Protein AF-A0A317XEY7-F1 (afdb_monomer_lite)

Sequence (120 aa):
YQVKVYPRIVHQIKAQAGNHMLNKPKSVFICRKRRATLLGHLEHMNKLRSSQLGGVRVEATVTSPTLSLAVANVSATPVLNLDQYFHPTEEAMIPYKLRQTMVGKPQYLKNVRDLLAKAE

Organism: NCBI:txid1882483

Structure (mmCIF, N/CA/C/O backbone):
data_AF-A0A317XEY7-F1
#
_entry.id   AF-A0A317XEY7-F1
#
loop_
_atom_site.group_PDB
_atom_site.id
_atom_site.type_symbol
_atom_site.label_atom_id
_atom_site.label_alt_id
_atom_site.label_comp_id
_atom_site.label_asym_id
_atom_site.label_entity_id
_atom_site.label_seq_id
_atom_site.pdbx_PDB_ins_code
_atom_site.Cartn_x
_atom_site.Cartn_y
_atom_site.Cartn_z
_atom_site.occupancy
_atom_site.B_iso_or_equiv
_atom_site.auth_seq_id
_atom_site.auth_comp_id
_atom_site.auth_asym_id
_atom_site.auth_atom_id
_atom_site.pdbx_PDB_model_num
ATOM 1 N N . TYR A 1 1 ? -3.961 8.942 17.567 1.00 83.94 1 TYR A N 1
ATOM 2 C CA . TYR A 1 1 ? -3.004 8.116 16.788 1.00 83.94 1 TYR A CA 1
ATOM 3 C C . TYR A 1 1 ? -2.893 8.703 15.391 1.00 83.94 1 TYR A C 1
ATOM 5 O O . TYR A 1 1 ? -3.849 9.324 14.941 1.00 83.94 1 TYR A O 1
ATOM 13 N N . GLN A 1 2 ? -1.763 8.524 14.710 1.00 92.81 2 GLN A N 1
ATOM 14 C CA . GLN A 1 2 ? -1.643 8.835 13.284 1.00 92.81 2 G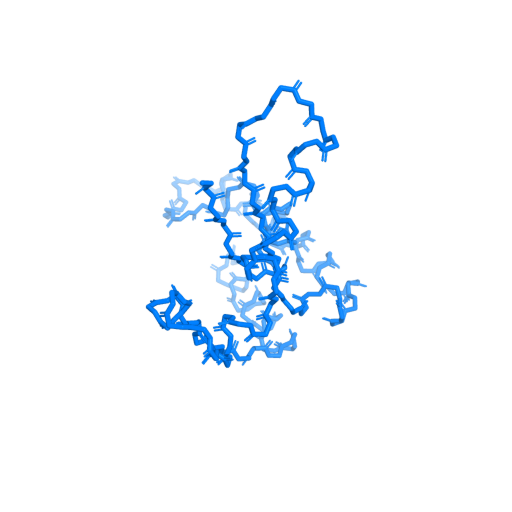LN A CA 1
ATOM 15 C C . GLN A 1 2 ? -1.748 7.535 12.492 1.00 92.81 2 GLN A C 1
ATOM 17 O O . GLN A 1 2 ? -0.985 6.611 12.752 1.00 92.81 2 GLN A O 1
ATOM 22 N N . VAL A 1 3 ? -2.664 7.463 11.527 1.00 93.19 3 VAL A N 1
ATOM 23 C CA . VAL A 1 3 ? -2.859 6.262 10.707 1.00 93.19 3 VAL A CA 1
ATOM 24 C C . VAL A 1 3 ? -2.442 6.529 9.265 1.00 93.19 3 VAL A C 1
ATOM 26 O O . VAL A 1 3 ? -2.748 7.580 8.702 1.00 93.19 3 VAL A O 1
ATOM 29 N N . LYS A 1 4 ? -1.730 5.577 8.661 1.00 93.25 4 LYS A N 1
ATOM 30 C CA . LYS A 1 4 ? -1.368 5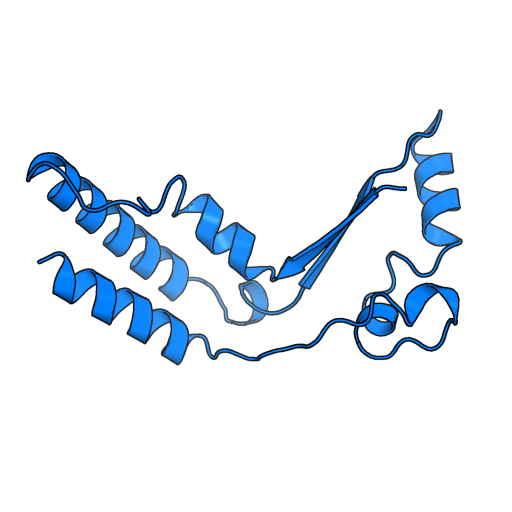.569 7.242 1.00 93.25 4 LYS A CA 1
ATOM 31 C C . LYS A 1 4 ? -1.892 4.291 6.609 1.00 93.25 4 LYS A C 1
ATOM 33 O O . LYS A 1 4 ? -1.593 3.198 7.082 1.00 93.25 4 LYS A O 1
ATOM 38 N N . VAL A 1 5 ? -2.626 4.433 5.510 1.00 91.94 5 VAL A N 1
ATOM 39 C CA . VAL A 1 5 ? -3.152 3.301 4.745 1.00 91.94 5 VAL A CA 1
ATOM 40 C C . VAL A 1 5 ? -2.701 3.423 3.301 1.00 91.94 5 VAL A C 1
ATOM 42 O O . VAL A 1 5 ? -2.869 4.473 2.683 1.00 91.94 5 VAL A O 1
ATOM 45 N N . TYR A 1 6 ? -2.086 2.375 2.758 1.00 90.06 6 TYR A N 1
ATOM 46 C CA . TYR A 1 6 ? -1.590 2.397 1.383 1.00 90.06 6 TYR A CA 1
ATOM 47 C C . TYR A 1 6 ? -1.476 0.989 0.771 1.00 90.06 6 TYR A C 1
ATOM 49 O O . TYR A 1 6 ? -1.317 -0.001 1.491 1.00 90.06 6 TYR A O 1
ATOM 57 N N . PRO A 1 7 ? -1.525 0.863 -0.568 1.00 88.88 7 PRO A N 1
ATOM 58 C CA . PRO A 1 7 ? -1.384 -0.425 -1.246 1.00 88.88 7 PRO A CA 1
ATOM 59 C C . PRO A 1 7 ? -0.014 -1.074 -1.007 1.00 88.88 7 PRO A C 1
ATOM 61 O O . PRO A 1 7 ? 1.017 -0.398 -1.050 1.00 88.88 7 PRO A O 1
ATOM 64 N N . ARG A 1 8 ? 0.037 -2.402 -0.844 1.00 87.00 8 ARG A N 1
ATOM 65 C CA . ARG A 1 8 ? 1.302 -3.134 -0.611 1.00 87.00 8 ARG A CA 1
ATOM 66 C C . ARG A 1 8 ? 2.291 -3.007 -1.770 1.00 87.00 8 ARG A C 1
ATOM 68 O O . ARG A 1 8 ? 3.499 -2.958 -1.536 1.00 87.00 8 ARG A O 1
ATOM 75 N N . ILE A 1 9 ? 1.790 -2.867 -2.999 1.00 85.69 9 ILE A N 1
ATOM 76 C CA . ILE A 1 9 ? 2.618 -2.627 -4.187 1.00 85.69 9 ILE A CA 1
ATOM 77 C C . ILE A 1 9 ? 3.478 -1.360 -4.069 1.00 85.69 9 ILE A C 1
ATOM 79 O O . ILE A 1 9 ? 4.565 -1.324 -4.634 1.00 85.69 9 ILE A O 1
ATOM 83 N N . VAL A 1 10 ? 3.064 -0.349 -3.291 1.00 83.31 10 VAL A N 1
ATOM 84 C CA . VAL A 1 10 ? 3.839 0.891 -3.111 1.00 83.31 10 VAL A CA 1
ATOM 85 C C . VAL A 1 10 ? 5.216 0.607 -2.520 1.00 83.31 10 VAL A C 1
ATOM 87 O O . VAL A 1 10 ? 6.181 1.244 -2.928 1.00 83.31 10 VAL A O 1
ATOM 90 N N . HIS A 1 11 ? 5.343 -0.365 -1.614 1.00 79.50 11 HIS A N 1
ATOM 91 C CA . HIS A 1 11 ? 6.647 -0.754 -1.065 1.00 79.50 11 HIS A CA 1
ATOM 92 C C . HIS A 1 11 ? 7.520 -1.473 -2.084 1.00 79.50 11 HIS A C 1
ATOM 94 O O . HIS A 1 11 ? 8.717 -1.217 -2.141 1.00 79.50 11 HIS A O 1
ATOM 100 N N . GLN A 1 12 ? 6.921 -2.325 -2.918 1.00 82.31 12 GLN A N 1
ATOM 101 C CA . GLN A 1 12 ? 7.647 -3.017 -3.986 1.00 82.31 12 GLN A CA 1
ATOM 102 C C . GLN A 1 12 ? 8.153 -2.033 -5.036 1.00 82.31 12 GLN A C 1
ATOM 104 O O . GLN A 1 12 ? 9.285 -2.145 -5.492 1.00 82.31 12 GLN A O 1
ATOM 109 N N . ILE A 1 13 ? 7.331 -1.029 -5.353 1.00 79.88 13 ILE A N 1
ATOM 110 C CA . ILE A 1 13 ? 7.727 0.089 -6.199 1.00 79.88 13 ILE A CA 1
ATOM 111 C C . ILE A 1 13 ? 8.843 0.854 -5.505 1.00 79.88 13 ILE A C 1
ATOM 113 O O . ILE A 1 13 ? 9.942 0.853 -6.023 1.00 79.88 13 ILE A O 1
ATOM 117 N N . LYS A 1 14 ? 8.625 1.437 -4.321 1.00 75.38 14 LYS A N 1
ATOM 118 C CA . LYS A 1 14 ? 9.617 2.278 -3.626 1.00 75.38 14 LYS A CA 1
ATOM 119 C C . LYS A 1 14 ? 10.978 1.605 -3.431 1.00 75.38 14 LYS A C 1
ATOM 121 O O . LYS A 1 14 ? 11.987 2.280 -3.596 1.00 75.38 14 LYS A O 1
ATOM 126 N N . ALA A 1 15 ? 11.007 0.308 -3.120 1.00 72.00 15 ALA A N 1
ATOM 127 C CA . ALA A 1 15 ? 12.249 -0.446 -2.944 1.00 72.00 15 ALA A CA 1
ATOM 128 C C . ALA A 1 15 ? 13.133 -0.447 -4.205 1.00 72.00 15 ALA A C 1
ATOM 130 O O . ALA A 1 15 ? 14.352 -0.396 -4.095 1.00 72.00 15 ALA A O 1
ATOM 131 N N . GLN A 1 16 ? 12.522 -0.469 -5.391 1.00 71.44 16 GLN A N 1
ATOM 132 C CA . GLN A 1 16 ? 13.225 -0.468 -6.682 1.00 71.44 16 GLN A CA 1
ATOM 133 C C . GLN A 1 16 ? 13.275 0.928 -7.321 1.00 71.44 16 GLN A C 1
ATOM 135 O O . GLN A 1 16 ? 14.187 1.277 -8.067 1.00 71.44 16 GLN A O 1
ATOM 140 N N . ALA A 1 17 ? 12.289 1.753 -6.991 1.00 63.22 17 ALA A N 1
ATOM 141 C CA . ALA A 1 17 ? 11.974 3.033 -7.592 1.00 63.22 17 ALA A CA 1
ATOM 142 C C . ALA A 1 17 ? 12.485 4.207 -6.758 1.00 63.22 17 ALA A C 1
ATOM 144 O O . ALA A 1 17 ? 11.844 5.259 -6.762 1.00 63.22 17 ALA A O 1
ATOM 145 N N . GLY A 1 18 ? 13.603 4.027 -6.041 1.00 54.97 18 GLY A N 1
ATOM 146 C CA . GLY A 1 18 ? 14.101 4.926 -4.990 1.00 54.97 18 GLY A CA 1
ATOM 147 C C . GLY A 1 18 ? 14.107 6.418 -5.339 1.00 54.97 18 GLY A C 1
ATOM 148 O O . GLY A 1 18 ? 14.048 7.234 -4.434 1.00 54.97 18 GLY A O 1
ATOM 149 N N . ASN A 1 19 ? 14.097 6.769 -6.627 1.00 54.94 19 ASN A N 1
ATOM 150 C CA . ASN A 1 19 ? 13.475 7.980 -7.161 1.00 54.94 19 ASN A CA 1
ATOM 151 C C . ASN A 1 19 ? 13.155 7.744 -8.646 1.00 54.94 19 ASN A C 1
ATOM 153 O O . ASN A 1 19 ? 13.979 8.076 -9.503 1.00 54.94 19 ASN A O 1
ATOM 157 N N . HIS A 1 20 ? 11.999 7.162 -8.996 1.00 59.31 20 HIS A N 1
ATOM 158 C CA . HIS A 1 20 ? 11.518 7.290 -10.379 1.00 59.31 20 HIS A CA 1
ATOM 159 C C . HIS A 1 20 ? 11.483 8.783 -10.688 1.00 59.31 20 HIS A C 1
ATOM 161 O O . HIS A 1 20 ? 10.747 9.543 -10.064 1.00 59.31 20 HIS A O 1
ATOM 167 N N . MET A 1 21 ? 12.382 9.217 -11.568 1.00 60.56 21 MET A N 1
ATOM 168 C CA . MET A 1 21 ? 12.613 10.631 -11.792 1.00 60.56 21 MET A CA 1
ATOM 169 C C . MET A 1 21 ? 11.369 11.215 -12.458 1.00 60.56 21 MET A C 1
ATOM 171 O O . MET A 1 21 ? 11.180 11.047 -13.661 1.00 60.56 21 MET A O 1
ATOM 175 N N . LEU A 1 22 ? 10.543 11.900 -11.663 1.00 64.38 22 LEU A N 1
ATOM 176 C CA . LEU A 1 22 ? 9.312 12.578 -12.092 1.00 64.38 22 LEU A CA 1
ATOM 177 C C . LEU A 1 22 ? 9.573 13.606 -13.205 1.00 64.38 22 LEU A C 1
ATOM 179 O O . LEU A 1 22 ? 8.687 13.940 -13.982 1.00 64.38 22 LEU A O 1
ATOM 183 N N . ASN A 1 23 ? 10.815 14.080 -13.298 1.00 71.00 23 ASN A N 1
ATOM 184 C CA . ASN A 1 23 ? 11.248 15.101 -14.240 1.00 71.00 23 ASN A CA 1
ATOM 185 C C . ASN A 1 23 ? 11.806 14.487 -15.528 1.00 71.00 23 ASN A C 1
ATOM 187 O O . ASN A 1 23 ? 12.305 13.362 -15.527 1.00 71.00 23 ASN A O 1
ATOM 191 N N . LYS A 1 24 ? 11.813 15.240 -16.631 1.00 74.31 24 LYS A N 1
ATOM 192 C CA . LYS A 1 24 ? 12.502 14.860 -17.879 1.00 74.31 24 LYS A CA 1
ATOM 193 C C . LYS A 1 24 ? 14.014 14.666 -17.628 1.00 74.31 24 LYS A C 1
ATOM 195 O O . LYS A 1 24 ? 14.593 15.434 -16.853 1.00 74.31 24 LYS A O 1
ATOM 200 N N . PRO A 1 25 ? 14.680 13.657 -18.226 1.00 78.25 25 PRO A N 1
ATOM 201 C CA . PRO A 1 25 ? 16.127 13.525 -18.091 1.00 78.25 25 PRO A CA 1
ATOM 202 C C . PRO A 1 25 ? 16.814 14.692 -18.806 1.00 78.25 25 PRO A C 1
ATOM 204 O O . PRO A 1 25 ? 16.407 15.082 -19.897 1.00 78.25 25 PRO A O 1
ATOM 207 N N . LYS A 1 26 ? 17.852 15.257 -18.183 1.00 84.62 26 LYS A N 1
ATOM 208 C CA . LYS A 1 26 ? 18.620 16.384 -18.744 1.00 84.62 26 LYS A CA 1
ATOM 209 C C . LYS A 1 26 ? 19.906 15.948 -19.457 1.00 84.62 26 LYS A C 1
ATOM 211 O O . LYS A 1 26 ? 20.606 16.787 -20.004 1.00 84.62 26 LYS A O 1
ATOM 216 N N . SER A 1 27 ? 20.239 14.656 -19.430 1.00 85.31 27 SER A N 1
ATOM 217 C CA . SER A 1 27 ? 21.446 14.117 -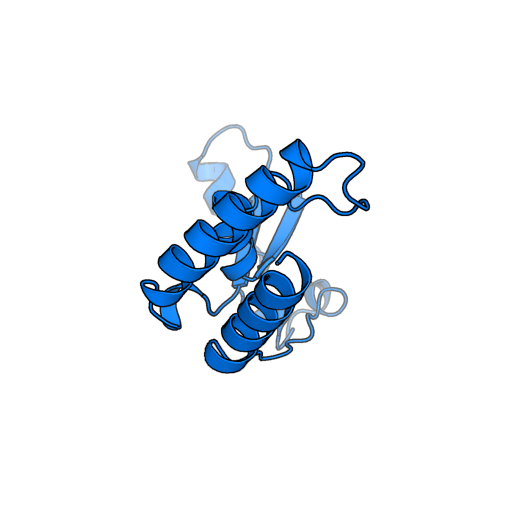20.061 1.00 85.31 27 SER A CA 1
ATOM 218 C C . SER A 1 27 ? 21.288 12.644 -20.437 1.00 85.31 27 SER A C 1
ATOM 220 O O . SER A 1 27 ? 20.499 11.913 -19.832 1.00 85.31 27 SER A O 1
ATOM 222 N N . VAL A 1 28 ? 22.101 12.191 -21.396 1.00 84.75 28 VAL A N 1
ATOM 223 C CA . VAL A 1 28 ? 22.171 10.785 -21.836 1.00 84.75 28 VAL A CA 1
ATOM 224 C C . VAL A 1 28 ? 22.559 9.852 -20.686 1.00 84.75 28 VAL A C 1
ATOM 226 O O . VAL A 1 28 ? 22.017 8.755 -20.561 1.00 84.75 28 VAL A O 1
ATOM 229 N N . PHE A 1 29 ? 23.450 10.299 -19.796 1.00 85.25 29 PHE A N 1
ATOM 230 C CA . PHE A 1 29 ? 23.814 9.557 -18.588 1.00 85.25 29 PHE A CA 1
ATOM 231 C C . PHE A 1 29 ? 22.586 9.252 -17.715 1.00 85.25 29 PHE A C 1
ATOM 233 O O . PHE A 1 29 ? 22.392 8.117 -17.276 1.00 85.25 29 PHE A O 1
ATOM 240 N N . ILE A 1 30 ? 21.708 10.243 -17.520 1.00 82.19 30 ILE A N 1
ATOM 241 C CA . ILE A 1 30 ? 20.466 10.060 -16.764 1.00 82.19 30 ILE A CA 1
ATOM 242 C C . ILE A 1 30 ? 19.520 9.094 -17.495 1.00 82.19 30 ILE A C 1
ATOM 244 O O . ILE A 1 30 ? 18.889 8.267 -16.835 1.00 82.19 30 ILE A O 1
ATOM 248 N N . CYS A 1 31 ? 19.436 9.143 -18.828 1.00 82.19 31 CYS A N 1
ATOM 249 C CA . CYS A 1 31 ? 18.643 8.180 -19.604 1.00 82.19 31 CYS A CA 1
ATOM 250 C C . CYS A 1 31 ? 19.126 6.737 -19.389 1.00 82.19 31 CYS A C 1
ATOM 252 O O . CYS A 1 31 ? 18.325 5.867 -19.049 1.00 82.19 31 CYS A O 1
ATOM 254 N N . ARG A 1 32 ? 20.440 6.487 -19.475 1.00 84.12 32 ARG A N 1
ATOM 255 C CA . ARG A 1 32 ? 21.025 5.154 -19.228 1.00 84.12 32 ARG A CA 1
ATOM 256 C C . ARG A 1 32 ? 20.730 4.649 -17.816 1.00 84.12 32 ARG A C 1
ATOM 258 O O . ARG A 1 32 ? 20.346 3.493 -17.644 1.00 84.12 32 ARG A O 1
ATOM 265 N N . LYS A 1 33 ? 20.840 5.526 -16.813 1.00 81.56 33 LYS A N 1
ATOM 266 C CA . LYS A 1 33 ? 20.497 5.195 -15.424 1.00 81.56 33 LYS A CA 1
ATOM 267 C C . LYS A 1 33 ? 19.022 4.804 -15.281 1.00 81.56 33 LYS A C 1
ATOM 269 O O . LYS A 1 33 ? 18.727 3.809 -14.627 1.00 81.56 33 LYS A O 1
ATOM 274 N N . ARG A 1 34 ? 18.101 5.527 -15.934 1.00 80.75 34 ARG A N 1
ATOM 275 C CA . ARG A 1 34 ? 16.666 5.177 -15.939 1.00 80.75 34 ARG A CA 1
ATOM 276 C C . ARG A 1 34 ? 16.408 3.817 -16.558 1.00 80.75 34 ARG A C 1
ATOM 278 O O . ARG A 1 34 ? 15.659 3.038 -15.979 1.00 80.75 34 ARG A O 1
ATOM 285 N N . ARG A 1 35 ? 17.037 3.529 -17.699 1.00 84.81 35 ARG A N 1
ATOM 286 C CA . ARG A 1 35 ? 16.918 2.229 -18.360 1.00 84.81 35 ARG A CA 1
ATOM 287 C C . ARG A 1 35 ? 17.323 1.097 -17.416 1.00 84.81 35 ARG A C 1
ATOM 289 O O . ARG A 1 35 ? 16.561 0.152 -17.251 1.00 84.81 35 ARG A O 1
ATOM 296 N N . ALA A 1 36 ? 18.468 1.223 -16.744 1.00 84.38 36 ALA A N 1
ATOM 297 C CA . ALA A 1 36 ? 18.927 0.225 -15.775 1.00 84.38 36 ALA A CA 1
ATOM 298 C C . ALA A 1 36 ? 17.928 0.027 -14.616 1.00 84.38 36 ALA A C 1
ATOM 300 O O . ALA A 1 36 ? 17.599 -1.109 -14.281 1.00 84.38 36 ALA A O 1
ATOM 301 N N . THR A 1 37 ? 17.382 1.112 -14.053 1.00 82.75 37 THR A N 1
ATOM 302 C CA . THR A 1 37 ? 16.351 1.031 -13.002 1.00 82.75 37 THR A CA 1
ATOM 303 C C . THR A 1 37 ? 15.067 0.360 -13.495 1.00 82.75 37 THR A C 1
ATOM 305 O O . THR A 1 37 ? 14.530 -0.497 -12.802 1.00 82.75 37 THR A O 1
ATOM 308 N N . LEU A 1 38 ? 14.577 0.710 -14.689 1.00 83.38 38 LEU A N 1
ATOM 309 C CA . LEU A 1 38 ? 13.365 0.111 -15.259 1.00 83.38 38 LEU A CA 1
ATOM 310 C C . LEU A 1 38 ? 13.541 -1.385 -15.549 1.00 83.38 38 LEU A C 1
ATOM 312 O O . LEU A 1 38 ? 12.621 -2.157 -15.285 1.00 83.38 38 LEU A O 1
ATOM 316 N N . LEU A 1 39 ? 14.714 -1.800 -16.039 1.00 87.06 39 LEU A N 1
ATOM 317 C CA . LEU A 1 39 ? 15.041 -3.214 -16.247 1.00 87.06 39 LEU A CA 1
ATOM 318 C C . LEU A 1 39 ? 15.049 -3.992 -14.928 1.00 87.06 39 LEU A C 1
ATOM 320 O O . LEU A 1 39 ? 14.380 -5.020 -14.831 1.00 87.06 39 LEU A O 1
ATOM 324 N N . GLY A 1 40 ? 15.727 -3.470 -13.900 1.00 85.12 40 GLY A N 1
ATOM 325 C CA . GLY A 1 40 ? 15.740 -4.089 -12.572 1.00 85.12 40 GLY A CA 1
ATOM 326 C C . GLY A 1 40 ? 14.343 -4.166 -11.950 1.00 85.12 40 GLY A C 1
ATOM 327 O O . GLY A 1 40 ? 13.954 -5.197 -11.403 1.00 85.12 40 GLY A O 1
ATOM 328 N N . HIS A 1 41 ? 13.538 -3.112 -12.112 1.00 84.56 41 HIS A N 1
ATOM 329 C CA . HIS A 1 41 ? 12.149 -3.099 -11.653 1.00 84.56 41 HIS A CA 1
ATOM 330 C C . HIS A 1 41 ? 11.299 -4.153 -12.366 1.00 84.56 41 HIS A C 1
ATOM 332 O O . HIS A 1 41 ? 10.543 -4.880 -11.724 1.00 84.56 41 HIS A O 1
ATOM 338 N N . LEU A 1 42 ? 11.435 -4.277 -13.689 1.00 86.81 42 LEU A N 1
ATOM 339 C CA . LEU A 1 42 ? 10.720 -5.284 -14.469 1.00 86.81 42 LEU A CA 1
ATOM 340 C C . LEU A 1 42 ? 11.107 -6.704 -14.031 1.00 86.81 42 LEU A C 1
ATOM 342 O O . LEU A 1 42 ? 10.228 -7.546 -13.840 1.00 86.81 42 LEU A O 1
ATOM 346 N N . GLU A 1 43 ? 12.398 -6.964 -13.830 1.00 88.19 43 GLU A N 1
ATOM 347 C CA . GLU A 1 43 ? 12.901 -8.251 -13.349 1.00 88.19 43 GLU A CA 1
ATOM 348 C C . GLU A 1 43 ? 12.347 -8.595 -11.957 1.00 88.19 43 GLU A C 1
ATOM 350 O O . GLU A 1 43 ? 11.797 -9.683 -11.759 1.00 88.19 43 GLU A O 1
ATOM 355 N N . HIS A 1 44 ? 12.418 -7.655 -11.011 1.00 86.94 44 HIS A N 1
ATOM 356 C CA . HIS A 1 44 ? 11.892 -7.826 -9.653 1.00 86.94 44 HIS A CA 1
ATOM 357 C C . HIS A 1 44 ? 10.387 -8.106 -9.662 1.00 86.94 44 HIS A C 1
ATOM 359 O O . HIS A 1 44 ? 9.917 -9.094 -9.094 1.00 86.94 44 HIS A O 1
ATOM 365 N N . MET A 1 45 ? 9.616 -7.278 -10.370 1.00 85.19 45 MET A N 1
ATOM 366 C CA . MET A 1 45 ? 8.161 -7.408 -10.433 1.00 85.19 45 MET A CA 1
ATOM 367 C C . MET A 1 45 ? 7.721 -8.691 -11.144 1.00 85.19 45 MET A C 1
ATOM 369 O O . MET A 1 45 ? 6.690 -9.259 -10.781 1.00 85.19 45 MET A O 1
ATOM 373 N N . ASN A 1 46 ? 8.491 -9.194 -12.114 1.00 86.31 46 ASN A N 1
ATOM 374 C CA . ASN A 1 46 ? 8.223 -10.490 -12.739 1.00 86.31 46 ASN A CA 1
ATOM 375 C C . ASN A 1 46 ? 8.331 -11.640 -11.728 1.00 86.31 46 ASN A C 1
ATOM 377 O O . ASN A 1 46 ? 7.431 -12.481 -11.703 1.00 86.31 46 ASN A O 1
ATOM 381 N N . LYS A 1 47 ? 9.342 -11.624 -10.849 1.00 89.12 47 LYS A N 1
ATOM 382 C CA . LYS A 1 47 ? 9.583 -12.671 -9.836 1.00 89.12 47 LYS A CA 1
ATOM 383 C C . LYS A 1 47 ? 8.546 -12.693 -8.704 1.00 89.12 47 LYS A C 1
ATOM 385 O O . LYS A 1 47 ? 8.281 -13.749 -8.137 1.00 89.12 47 LYS A O 1
ATOM 390 N N . LEU A 1 48 ? 7.935 -11.555 -8.370 1.00 87.00 48 LEU A N 1
ATOM 391 C CA . LEU A 1 48 ? 6.961 -11.472 -7.274 1.00 87.00 48 LEU A CA 1
ATOM 392 C C . LEU A 1 48 ? 5.632 -12.159 -7.604 1.00 87.00 48 LEU A C 1
ATOM 394 O O . LEU A 1 48 ? 5.045 -11.925 -8.656 1.00 87.00 48 LEU A O 1
ATOM 398 N N . ARG A 1 49 ? 5.068 -12.933 -6.678 1.00 86.31 49 ARG A N 1
ATOM 399 C CA . ARG A 1 49 ? 3.707 -13.473 -6.834 1.00 86.31 49 ARG A CA 1
ATOM 400 C C . ARG A 1 49 ? 2.666 -12.360 -6.697 1.00 86.31 49 ARG A C 1
ATOM 402 O O . ARG A 1 49 ? 2.862 -11.412 -5.940 1.00 86.31 49 ARG A O 1
ATOM 409 N N . SER A 1 50 ? 1.518 -12.492 -7.365 1.00 82.19 50 SER A N 1
ATOM 410 C CA . SER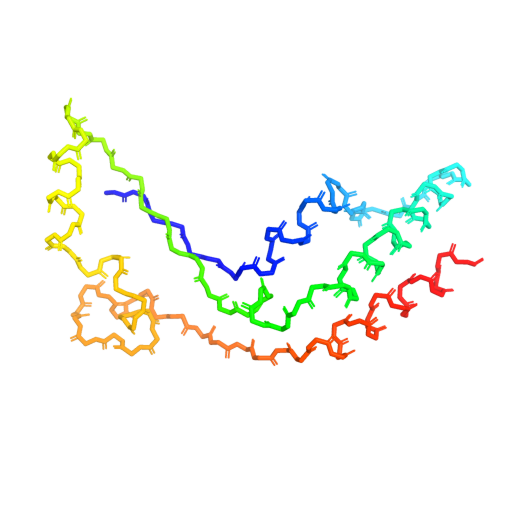 A 1 50 ? 0.426 -11.504 -7.281 1.00 82.19 50 SER A CA 1
ATOM 411 C C . SER A 1 50 ? -0.041 -11.252 -5.840 1.00 82.19 50 SER A C 1
ATOM 413 O O . SER A 1 50 ? -0.344 -10.116 -5.487 1.00 82.19 50 SER A O 1
ATOM 415 N N . SER A 1 51 ? -0.003 -12.272 -4.976 1.00 83.12 51 SER A N 1
ATOM 416 C CA . SER A 1 51 ? -0.320 -12.158 -3.543 1.00 83.12 51 SER A CA 1
ATOM 417 C C . SER A 1 51 ? 0.650 -11.272 -2.751 1.00 83.12 51 SER A C 1
ATOM 419 O O . SER A 1 51 ? 0.295 -10.759 -1.693 1.00 83.12 51 SER A O 1
ATOM 421 N N . GLN A 1 52 ? 1.871 -11.067 -3.252 1.00 82.69 52 GLN A N 1
ATOM 422 C CA . GLN A 1 52 ? 2.866 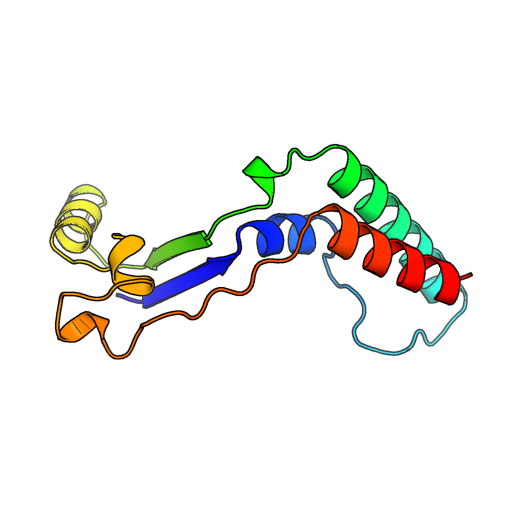-10.178 -2.644 1.00 82.69 52 GLN A CA 1
ATOM 423 C C . GLN A 1 52 ? 2.694 -8.719 -3.097 1.00 82.69 52 GLN A C 1
ATOM 425 O O . GLN A 1 52 ? 3.222 -7.813 -2.452 1.00 82.69 52 GLN A O 1
ATOM 430 N N . LEU A 1 53 ? 1.965 -8.496 -4.195 1.00 83.00 53 LEU A N 1
ATOM 431 C CA . LEU A 1 53 ? 1.665 -7.175 -4.754 1.00 83.00 53 LEU A CA 1
ATOM 432 C C . LEU A 1 53 ? 0.305 -6.648 -4.287 1.00 83.00 53 LEU A C 1
ATOM 434 O O . LEU A 1 53 ? 0.143 -5.445 -4.081 1.00 83.00 53 LEU A O 1
ATOM 438 N N . GLY A 1 54 ? -0.665 -7.552 -4.148 1.00 83.88 54 GLY A N 1
ATOM 439 C CA . GLY A 1 54 ? -2.038 -7.235 -3.787 1.00 83.88 54 GLY A CA 1
ATOM 440 C C . GLY A 1 54 ? -2.224 -6.889 -2.311 1.00 83.88 54 GLY A C 1
ATOM 441 O O . GLY A 1 54 ? -1.416 -7.240 -1.449 1.00 83.88 54 GLY A O 1
ATOM 442 N N . GLY A 1 55 ? -3.340 -6.221 -2.032 1.00 87.31 55 GLY A N 1
ATOM 443 C CA . GLY A 1 55 ? -3.761 -5.850 -0.688 1.00 87.31 55 GLY A CA 1
ATOM 444 C C . GLY A 1 55 ? -3.258 -4.484 -0.229 1.00 87.31 55 GLY A C 1
ATOM 445 O O . GLY A 1 55 ? -2.568 -3.746 -0.941 1.00 87.31 55 GLY A O 1
ATOM 446 N N . VAL A 1 56 ? -3.627 -4.158 1.003 1.00 89.19 56 VAL A N 1
ATOM 447 C CA . VAL A 1 56 ? -3.395 -2.865 1.641 1.00 89.19 56 VAL A CA 1
ATOM 448 C C . VAL A 1 56 ? -2.653 -3.089 2.952 1.00 89.19 56 VAL A C 1
ATOM 450 O O . VAL A 1 56 ? -2.826 -4.113 3.609 1.00 89.19 56 VAL A O 1
ATOM 453 N N . ARG A 1 57 ? -1.779 -2.151 3.302 1.00 89.75 57 ARG A N 1
ATOM 454 C CA . ARG A 1 57 ? -1.093 -2.100 4.589 1.00 89.75 57 ARG A CA 1
ATOM 455 C C . ARG A 1 57 ? -1.642 -0.917 5.376 1.00 89.75 57 ARG A C 1
ATOM 457 O O . ARG A 1 57 ? -1.739 0.183 4.833 1.00 89.75 57 ARG A O 1
ATOM 464 N N . VAL A 1 58 ? -1.983 -1.173 6.633 1.00 92.25 58 VAL A N 1
ATOM 465 C CA . VAL A 1 58 ? -2.430 -0.178 7.610 1.00 92.25 58 VAL A CA 1
ATOM 466 C C . VAL A 1 58 ? -1.342 -0.055 8.667 1.00 92.25 58 VAL A C 1
ATOM 468 O O . VAL A 1 58 ? -0.868 -1.061 9.191 1.00 92.25 58 VAL A O 1
ATOM 471 N N . GLU A 1 59 ? -0.922 1.169 8.954 1.00 92.69 59 GLU A N 1
ATOM 472 C CA . GLU A 1 59 ? 0.054 1.482 9.993 1.00 92.69 59 GLU A CA 1
ATOM 473 C C . GLU A 1 59 ? -0.544 2.514 10.936 1.00 92.69 59 GLU A C 1
ATOM 475 O O . GLU A 1 59 ? -0.966 3.578 10.489 1.00 92.69 59 GLU A O 1
ATOM 480 N N . ALA A 1 60 ? -0.556 2.213 12.232 1.00 93.44 60 ALA A N 1
ATOM 481 C CA . ALA A 1 60 ? -0.975 3.140 13.270 1.00 93.44 60 ALA A CA 1
ATOM 482 C C . ALA A 1 60 ? 0.228 3.508 14.143 1.00 93.44 60 ALA A C 1
ATOM 484 O O . ALA A 1 60 ? 0.859 2.647 14.752 1.00 93.44 60 ALA A O 1
ATOM 485 N N . THR A 1 61 ? 0.529 4.800 14.213 1.00 94.62 61 THR A N 1
ATOM 486 C CA . THR A 1 61 ? 1.522 5.367 15.122 1.00 94.62 61 THR A CA 1
ATOM 487 C C . THR A 1 61 ? 0.808 5.920 16.349 1.00 94.62 61 THR A C 1
ATOM 489 O O . THR A 1 61 ? -0.076 6.779 16.247 1.00 94.62 61 THR A O 1
ATOM 492 N N . VAL A 1 62 ? 1.207 5.440 17.524 1.00 94.19 62 VAL A N 1
ATOM 493 C CA . VAL A 1 62 ? 0.675 5.859 18.822 1.00 94.19 62 VAL A CA 1
ATOM 494 C C . VAL A 1 62 ? 1.829 6.194 19.761 1.00 94.19 62 VAL A C 1
ATOM 496 O O . VAL A 1 62 ? 2.835 5.490 19.790 1.00 94.19 62 VAL A O 1
ATOM 499 N N . THR A 1 63 ? 1.677 7.265 20.533 1.00 95.44 63 THR A N 1
ATOM 500 C CA . THR A 1 63 ? 2.579 7.580 21.643 1.00 95.44 63 THR A CA 1
ATOM 501 C C . THR A 1 63 ? 2.055 6.876 22.885 1.00 95.44 63 THR A C 1
ATOM 503 O O . THR A 1 63 ? 0.905 7.086 23.265 1.00 95.44 63 THR A O 1
ATOM 506 N N . SER A 1 64 ? 2.870 6.022 23.500 1.00 95.25 64 SER A N 1
ATOM 507 C CA . SER A 1 64 ? 2.508 5.303 24.722 1.00 95.25 64 SER A CA 1
ATOM 508 C C . SER A 1 64 ? 3.759 5.012 25.560 1.00 95.25 64 SER A C 1
ATOM 510 O O . SER A 1 64 ? 4.822 4.815 24.967 1.00 95.25 64 SER A O 1
ATOM 512 N N . PRO A 1 65 ? 3.670 4.954 26.902 1.00 96.81 65 PRO A N 1
ATOM 513 C CA . PRO A 1 65 ? 4.808 4.644 27.771 1.00 96.81 65 PRO A CA 1
ATOM 514 C C . PRO A 1 65 ? 5.398 3.245 27.554 1.00 96.81 65 PRO A C 1
ATOM 516 O O . PRO A 1 65 ? 6.582 3.038 27.798 1.00 96.81 65 PRO A O 1
ATOM 519 N N . THR A 1 66 ? 4.589 2.275 27.111 1.00 97.06 66 THR A N 1
ATOM 520 C CA . THR A 1 66 ? 5.035 0.897 26.859 1.00 97.06 66 THR A CA 1
ATOM 521 C C . THR A 1 66 ? 4.427 0.335 25.577 1.00 97.06 66 THR A C 1
ATOM 523 O O . THR A 1 66 ? 3.342 0.741 25.151 1.00 97.06 66 THR A O 1
ATOM 526 N N . LEU A 1 67 ? 5.108 -0.647 24.975 1.00 94.69 67 LEU A N 1
ATOM 527 C CA . LEU A 1 67 ? 4.590 -1.369 23.810 1.00 94.69 67 LEU A CA 1
ATOM 528 C C . LEU A 1 67 ? 3.273 -2.086 24.135 1.00 94.69 67 LEU A C 1
ATOM 530 O O . LEU A 1 67 ? 2.336 -2.021 23.347 1.00 94.69 67 LEU A O 1
ATOM 534 N N . SER A 1 68 ? 3.171 -2.720 25.305 1.00 96.75 68 SER A N 1
ATOM 535 C CA . SER A 1 68 ? 1.953 -3.421 25.722 1.00 96.75 68 SER A CA 1
ATOM 536 C C . SER A 1 68 ? 0.755 -2.476 25.805 1.00 96.75 68 SER A C 1
ATOM 538 O O . SER A 1 68 ? -0.319 -2.807 25.308 1.00 96.75 68 SER A O 1
ATOM 540 N N . LEU A 1 69 ? 0.944 -1.268 26.354 1.00 95.69 69 LEU A N 1
ATOM 541 C CA . LEU A 1 69 ? -0.124 -0.273 26.416 1.00 95.69 69 LEU A CA 1
ATOM 542 C C . LEU A 1 69 ? -0.443 0.300 25.029 1.00 95.69 69 LEU A C 1
ATOM 544 O O . LEU A 1 69 ? -1.606 0.527 24.714 1.00 95.69 69 LEU A O 1
ATOM 548 N N . ALA A 1 70 ? 0.564 0.506 24.172 1.00 94.38 70 ALA A N 1
ATOM 549 C CA . ALA A 1 70 ? 0.340 0.884 22.776 1.00 94.38 70 ALA A CA 1
ATOM 550 C C . ALA A 1 70 ? -0.542 -0.140 22.041 1.00 94.38 70 ALA A C 1
ATOM 552 O O . ALA A 1 70 ? -1.513 0.245 21.392 1.00 94.38 70 ALA A O 1
ATOM 553 N N . VAL A 1 71 ? -0.230 -1.434 22.175 1.00 93.81 71 VAL A N 1
ATOM 554 C CA . VAL A 1 71 ? -0.998 -2.521 21.553 1.00 93.81 71 VAL A CA 1
ATOM 555 C C . VAL A 1 71 ? -2.414 -2.570 22.113 1.00 93.81 71 VAL A C 1
ATOM 557 O O . VAL A 1 71 ? -3.353 -2.612 21.323 1.00 93.81 71 VAL A O 1
ATOM 560 N N . ALA A 1 72 ? -2.586 -2.510 23.436 1.00 94.19 72 ALA A N 1
ATOM 561 C CA . ALA A 1 72 ? -3.907 -2.510 24.063 1.00 94.19 72 ALA A CA 1
ATOM 562 C C . ALA A 1 72 ? -4.766 -1.330 23.576 1.00 94.19 72 ALA A C 1
ATOM 564 O O . ALA A 1 72 ? -5.893 -1.532 23.128 1.00 94.19 72 ALA A O 1
ATOM 565 N N . ASN A 1 73 ? -4.201 -0.118 23.566 1.00 92.44 73 ASN A N 1
ATOM 566 C CA . ASN A 1 73 ? -4.902 1.091 23.132 1.00 92.44 73 ASN A CA 1
ATOM 567 C C . ASN A 1 73 ? -5.337 1.020 21.668 1.00 92.44 73 ASN A C 1
ATOM 569 O O . ASN A 1 73 ? -6.450 1.412 21.344 1.00 92.44 73 ASN A O 1
ATOM 573 N N . VAL A 1 74 ? -4.466 0.551 20.772 1.00 93.31 74 VAL A N 1
ATOM 574 C CA . VAL A 1 74 ? -4.795 0.471 19.342 1.00 93.31 74 VAL A CA 1
ATOM 575 C C . VAL A 1 74 ? -5.762 -0.682 19.064 1.00 93.31 74 VAL A C 1
ATOM 577 O O . VAL A 1 74 ? -6.670 -0.523 18.251 1.00 93.31 74 VAL A O 1
ATOM 580 N N . SER A 1 75 ? -5.620 -1.813 19.760 1.00 91.62 75 SER A N 1
ATOM 581 C CA . SER A 1 75 ? -6.505 -2.979 19.599 1.00 91.62 75 SER A CA 1
ATOM 582 C C . SER A 1 75 ? -7.932 -2.712 20.080 1.00 91.62 75 SER A C 1
ATOM 584 O O . SER A 1 75 ? -8.859 -3.348 19.596 1.00 91.62 75 SER A O 1
ATOM 586 N N . ALA A 1 76 ? -8.119 -1.753 20.990 1.00 91.75 76 ALA A N 1
ATOM 587 C CA . ALA A 1 76 ? -9.434 -1.296 21.439 1.00 91.75 76 ALA A CA 1
ATOM 588 C C . ALA A 1 76 ? -10.154 -0.377 20.428 1.00 91.75 76 ALA A C 1
ATOM 590 O O . ALA A 1 76 ? -11.207 0.170 20.741 1.00 91.75 76 ALA A O 1
ATOM 591 N N . THR A 1 77 ? -9.591 -0.166 19.235 1.00 92.06 77 THR A N 1
ATOM 592 C CA . THR A 1 77 ? -10.139 0.734 18.209 1.00 92.06 77 THR A CA 1
ATOM 593 C C . THR A 1 77 ? -10.305 0.009 16.873 1.00 92.06 77 THR A C 1
ATOM 595 O O . THR A 1 77 ? -9.563 -0.938 16.592 1.00 92.06 77 THR A O 1
ATOM 598 N N . PRO A 1 78 ? -11.184 0.490 15.977 1.00 93.56 78 PRO A N 1
ATOM 599 C CA . PRO A 1 78 ? -11.348 -0.099 14.647 1.00 93.56 78 PRO A CA 1
ATOM 600 C C . PRO A 1 78 ? -10.175 0.171 13.696 1.00 93.56 78 PRO A C 1
ATOM 602 O O . PRO A 1 78 ? -10.170 -0.328 12.573 1.00 93.56 78 PRO A O 1
ATOM 605 N N . VAL A 1 79 ? -9.171 0.966 14.089 1.00 92.94 79 VAL A N 1
ATOM 606 C CA . VAL A 1 79 ? -8.216 1.550 13.130 1.00 92.94 79 VAL A CA 1
ATOM 607 C C . VAL A 1 79 ? -7.305 0.527 12.456 1.00 92.94 79 VAL A C 1
ATOM 609 O O . VAL A 1 79 ? -6.784 0.822 11.383 1.00 92.94 79 VAL A O 1
ATOM 612 N N . LEU A 1 80 ? -7.101 -0.653 13.052 1.00 92.69 80 LEU A N 1
ATOM 613 C CA . LEU A 1 80 ? -6.358 -1.764 12.440 1.00 92.69 80 LEU A CA 1
ATOM 614 C C . LEU A 1 80 ? -7.264 -2.791 11.746 1.00 92.69 80 LEU A C 1
ATOM 616 O O . LEU A 1 80 ? -6.755 -3.706 11.098 1.00 92.69 80 LEU A O 1
ATOM 620 N N . ASN A 1 81 ? -8.588 -2.639 11.838 1.00 92.12 81 ASN A N 1
ATOM 621 C CA . ASN A 1 81 ? -9.526 -3.477 11.111 1.00 92.12 81 ASN A CA 1
ATOM 622 C C . ASN A 1 81 ? -9.618 -2.994 9.660 1.00 92.12 81 ASN A C 1
ATOM 624 O O . ASN A 1 81 ? -10.228 -1.971 9.356 1.00 92.12 81 ASN A O 1
ATOM 628 N N . LEU A 1 82 ? -9.004 -3.749 8.750 1.00 90.88 82 LEU A N 1
ATOM 629 C CA . LEU A 1 82 ? -8.975 -3.393 7.337 1.00 90.88 82 LEU A CA 1
ATOM 630 C C . LEU A 1 82 ? -10.382 -3.334 6.714 1.00 90.88 82 LEU A C 1
ATOM 632 O O . LEU A 1 82 ? -10.613 -2.511 5.830 1.00 90.88 82 LEU A O 1
ATOM 636 N N . ASP A 1 83 ? -11.317 -4.164 7.180 1.00 92.31 83 ASP A N 1
ATOM 637 C CA . ASP A 1 83 ? -12.678 -4.196 6.641 1.00 92.31 83 ASP A CA 1
ATOM 638 C C . ASP A 1 83 ? -13.427 -2.885 6.910 1.00 92.31 83 ASP A C 1
ATOM 640 O O . ASP A 1 83 ? -14.116 -2.394 6.023 1.00 92.31 83 ASP A O 1
ATOM 644 N N . GLN A 1 84 ? -13.168 -2.219 8.042 1.00 94.62 84 GLN A N 1
ATOM 645 C CA . GLN A 1 84 ? -13.769 -0.916 8.362 1.00 94.62 84 GLN A CA 1
ATOM 646 C C . GLN A 1 84 ? -13.393 0.188 7.367 1.00 94.62 84 GLN A C 1
ATOM 648 O O . GLN A 1 84 ? -14.114 1.171 7.230 1.00 94.62 84 GLN A O 1
ATOM 653 N N . TYR A 1 85 ? -12.295 0.038 6.625 1.00 94.56 85 TYR A N 1
ATOM 654 C CA . TYR A 1 85 ? -11.957 0.980 5.559 1.00 94.56 85 TYR A CA 1
ATOM 655 C C . TYR A 1 85 ? -12.727 0.708 4.266 1.00 94.56 85 TYR A C 1
ATOM 657 O O . TYR A 1 85 ? -12.884 1.616 3.459 1.00 94.56 85 TYR A O 1
ATOM 665 N N . PHE A 1 86 ? -13.201 -0.511 4.022 1.00 93.50 86 PHE A N 1
ATOM 666 C CA . PHE A 1 86 ? -13.905 -0.861 2.782 1.00 93.50 86 PHE A CA 1
ATOM 667 C C . PHE A 1 86 ? -15.422 -0.895 2.973 1.00 93.50 86 PHE A C 1
ATOM 669 O O . PHE A 1 86 ? -16.175 -0.408 2.123 1.00 93.50 86 PHE A O 1
ATOM 676 N N . HIS A 1 87 ? -15.851 -1.378 4.132 1.00 94.94 87 HIS A N 1
ATOM 677 C CA . HIS A 1 87 ? -17.227 -1.517 4.577 1.00 94.94 87 HIS A CA 1
ATOM 678 C C . HIS A 1 87 ? -17.344 -0.949 6.004 1.00 94.94 87 HIS A C 1
ATOM 680 O O . HIS A 1 87 ? -17.505 -1.706 6.957 1.00 94.94 87 HIS A O 1
ATOM 686 N N . PRO A 1 88 ? -17.219 0.381 6.189 1.00 96.06 88 PRO A N 1
ATOM 687 C CA . PRO A 1 88 ? -17.327 0.977 7.517 1.00 96.06 88 PRO A CA 1
ATOM 688 C C . PRO A 1 88 ? -18.702 0.683 8.115 1.00 96.06 88 PRO A C 1
ATOM 690 O O . PRO A 1 88 ? -19.725 1.026 7.517 1.00 96.06 88 PRO A O 1
ATOM 693 N N . THR A 1 89 ? -18.713 0.069 9.293 1.00 95.12 89 THR A N 1
ATOM 694 C CA . THR A 1 89 ? -19.925 -0.131 10.102 1.00 95.12 89 THR A CA 1
ATOM 695 C C . THR A 1 89 ? -19.942 0.789 11.314 1.00 95.12 89 THR A C 1
ATOM 697 O O . THR A 1 89 ? -21.008 1.087 11.839 1.00 95.12 89 THR A O 1
ATOM 700 N N . GLU A 1 90 ? -18.772 1.248 11.760 1.00 94.06 90 GLU A N 1
ATOM 701 C CA . GLU A 1 90 ? -18.648 2.210 12.850 1.00 94.06 90 GLU A CA 1
ATOM 702 C C . GLU A 1 90 ? -18.726 3.647 12.331 1.00 94.06 90 GLU A C 1
ATOM 704 O O . GLU A 1 90 ? -18.055 4.007 11.361 1.00 94.06 90 GLU A O 1
ATOM 709 N N . GLU A 1 91 ? -19.500 4.493 13.016 1.00 94.94 91 GLU A N 1
ATOM 710 C CA . GLU A 1 91 ? -19.745 5.884 12.614 1.00 94.94 91 GLU A CA 1
ATOM 711 C C . GLU A 1 91 ? -18.442 6.682 12.453 1.00 94.94 91 GLU A C 1
ATOM 713 O O . GLU A 1 91 ? -18.250 7.383 11.458 1.00 94.94 91 GLU A O 1
ATOM 718 N N . ALA A 1 92 ? -17.489 6.481 13.369 1.00 92.62 92 ALA A N 1
ATOM 719 C CA . ALA A 1 92 ? -16.176 7.120 13.326 1.00 92.62 92 ALA A CA 1
ATOM 720 C C . ALA A 1 92 ? -15.333 6.724 12.097 1.00 92.62 92 ALA A C 1
ATOM 722 O O . ALA A 1 92 ? -14.427 7.463 11.715 1.00 92.62 92 ALA A O 1
ATOM 723 N N . MET A 1 93 ? -15.616 5.578 11.466 1.00 95.38 93 MET A N 1
ATOM 724 C CA . MET A 1 93 ? -14.872 5.069 10.309 1.00 95.38 93 MET A CA 1
ATOM 725 C C . MET A 1 93 ? -15.482 5.482 8.965 1.00 95.38 93 MET A C 1
ATOM 727 O O . MET A 1 93 ? -14.785 5.446 7.948 1.00 95.38 93 MET A O 1
ATOM 731 N N . ILE A 1 94 ? -16.742 5.932 8.943 1.00 95.44 94 ILE A N 1
ATOM 732 C CA . ILE A 1 94 ? -17.456 6.334 7.719 1.00 95.44 94 ILE A CA 1
ATOM 733 C C . ILE A 1 94 ? -16.669 7.368 6.888 1.00 95.44 94 ILE A C 1
ATOM 735 O O . ILE A 1 94 ? -16.526 7.153 5.678 1.00 95.44 94 ILE A O 1
ATOM 739 N N . PRO A 1 95 ? -16.093 8.441 7.474 1.00 95.31 95 PRO A N 1
ATOM 740 C CA . PRO A 1 95 ? -15.341 9.435 6.703 1.00 95.31 95 PRO A CA 1
ATOM 741 C C . PRO A 1 95 ? -14.057 8.888 6.065 1.00 95.31 95 PRO A C 1
ATOM 743 O O . PRO A 1 95 ? -13.537 9.481 5.121 1.00 95.31 95 PRO A O 1
ATOM 746 N N . TYR A 1 96 ? -13.537 7.764 6.564 1.00 94.19 96 TYR A N 1
ATOM 747 C CA . TYR A 1 96 ? -12.268 7.172 6.134 1.00 94.19 96 TYR A CA 1
ATOM 748 C C . TYR A 1 96 ? -12.441 6.024 5.134 1.00 94.19 96 TYR A C 1
ATOM 750 O O . TYR A 1 96 ? -11.470 5.326 4.825 1.00 94.19 96 TYR A O 1
ATOM 758 N N . LYS A 1 97 ? -13.654 5.836 4.598 1.00 94.88 97 LYS A N 1
ATOM 759 C CA . LYS A 1 97 ? -13.934 4.812 3.591 1.00 94.88 97 LYS A CA 1
ATOM 760 C C . LYS A 1 97 ? -13.014 4.958 2.378 1.00 94.88 97 LYS A C 1
ATOM 762 O O . LYS A 1 97 ? -13.018 5.967 1.672 1.00 94.88 97 LYS A O 1
ATOM 767 N N . LEU A 1 98 ? -12.274 3.901 2.084 1.00 93.00 98 LEU A N 1
ATOM 768 C CA . LEU A 1 98 ? -11.399 3.797 0.932 1.00 93.00 98 LEU A CA 1
ATOM 769 C C . LEU A 1 98 ? -12.142 3.209 -0.262 1.00 93.00 98 LEU A C 1
ATOM 771 O O . LEU A 1 98 ? -12.888 2.236 -0.160 1.00 93.00 98 LEU A O 1
ATOM 775 N N . ARG A 1 99 ? -11.865 3.774 -1.436 1.00 90.69 99 ARG A N 1
ATOM 776 C CA . ARG A 1 99 ? -12.230 3.167 -2.716 1.00 90.69 99 ARG A CA 1
ATOM 777 C C . ARG A 1 99 ? -11.087 2.284 -3.190 1.00 90.69 99 ARG A C 1
ATOM 779 O O . ARG A 1 99 ? -9.926 2.690 -3.149 1.00 90.69 99 ARG A O 1
ATOM 786 N N . GLN A 1 100 ? -11.422 1.092 -3.663 1.00 84.12 100 GLN A N 1
ATOM 787 C CA . GLN A 1 100 ? -10.454 0.172 -4.238 1.00 84.12 100 GLN A CA 1
ATOM 788 C C . GLN A 1 100 ? -10.549 0.192 -5.762 1.00 84.12 100 GLN A C 1
ATOM 790 O O . GLN A 1 100 ? -11.633 0.062 -6.324 1.00 84.12 100 GLN A O 1
ATOM 795 N N . THR A 1 101 ? -9.395 0.280 -6.419 1.00 84.69 101 THR A N 1
ATOM 796 C CA . THR A 1 101 ? -9.265 0.028 -7.856 1.00 84.69 101 THR A CA 1
ATOM 797 C C . THR A 1 101 ? -8.304 -1.131 -8.041 1.00 84.69 101 THR A C 1
ATOM 799 O O . THR A 1 101 ? -7.172 -1.092 -7.555 1.00 84.69 101 THR A O 1
ATOM 802 N N . MET A 1 102 ? -8.743 -2.172 -8.742 1.00 81.69 102 MET A N 1
ATOM 803 C CA . MET A 1 102 ? -7.907 -3.333 -9.015 1.00 81.69 102 MET A CA 1
ATOM 804 C C . MET A 1 102 ? -7.156 -3.157 -10.330 1.00 81.69 102 MET A C 1
ATOM 806 O O . MET A 1 102 ? -7.749 -2.895 -11.372 1.00 81.69 102 MET A O 1
ATOM 810 N N . VAL A 1 103 ? -5.838 -3.345 -10.282 1.00 82.50 103 VAL A N 1
ATOM 811 C CA . VAL A 1 103 ? -4.979 -3.389 -11.467 1.00 82.50 103 VAL A CA 1
ATOM 812 C C . VAL A 1 103 ? -4.275 -4.735 -11.482 1.00 82.50 103 VAL A C 1
ATOM 814 O O . VAL A 1 103 ? -3.538 -5.075 -10.556 1.00 82.50 103 VAL A O 1
ATOM 817 N N . GLY A 1 104 ? -4.503 -5.513 -12.539 1.00 85.94 104 GLY A N 1
ATOM 818 C CA . GLY A 1 104 ? -3.839 -6.798 -12.708 1.00 85.94 104 GLY A CA 1
ATOM 819 C C . GLY A 1 104 ? -2.327 -6.630 -12.866 1.00 85.94 104 GLY A C 1
ATOM 820 O O . GLY A 1 104 ? -1.857 -5.720 -13.552 1.00 85.94 104 GLY A O 1
ATOM 821 N N . LYS A 1 105 ? -1.550 -7.555 -12.293 1.00 87.25 105 LYS A N 1
ATOM 822 C CA . LYS A 1 105 ? -0.094 -7.615 -12.500 1.00 87.25 105 LYS A CA 1
ATOM 823 C C . LYS A 1 105 ? 0.297 -7.562 -13.995 1.00 87.25 105 LYS A C 1
ATOM 825 O O . LYS A 1 105 ? 1.227 -6.818 -14.307 1.00 87.25 105 LYS A O 1
ATOM 830 N N . PRO A 1 106 ? -0.393 -8.250 -14.932 1.00 88.94 106 PRO A N 1
ATOM 831 C CA . PRO A 1 106 ? -0.083 -8.137 -16.361 1.00 88.94 106 PRO A CA 1
ATOM 832 C C . PRO A 1 106 ? -0.232 -6.711 -16.908 1.00 88.94 106 PRO A C 1
ATOM 834 O O . PRO A 1 106 ? 0.661 -6.236 -17.608 1.00 88.94 106 PRO A O 1
ATOM 837 N N . GLN A 1 107 ? -1.306 -6.005 -16.534 1.00 87.62 107 GLN A N 1
ATOM 838 C CA . GLN A 1 107 ? -1.542 -4.605 -16.909 1.00 87.62 107 GLN A CA 1
ATOM 839 C C . GLN A 1 107 ? -0.423 -3.702 -16.377 1.00 87.62 107 GLN A C 1
ATOM 841 O O . GLN A 1 107 ? 0.121 -2.875 -17.105 1.00 87.62 107 GLN A O 1
ATOM 846 N N . TYR A 1 108 ? -0.040 -3.896 -15.113 1.00 85.94 108 TYR A N 1
ATOM 847 C CA . TYR A 1 108 ? 1.049 -3.145 -14.500 1.00 85.94 108 TYR A CA 1
ATOM 848 C C . TYR A 1 108 ? 2.378 -3.365 -15.241 1.00 85.94 108 TYR A C 1
ATOM 850 O O . TYR A 1 108 ? 3.059 -2.405 -15.593 1.00 85.94 108 TYR A O 1
ATOM 858 N N . LEU A 1 109 ? 2.731 -4.622 -15.530 1.00 87.88 109 LEU A N 1
ATOM 859 C CA . LEU A 1 109 ? 3.955 -4.956 -16.263 1.00 87.88 109 LEU A CA 1
ATOM 860 C C . LEU A 1 109 ? 3.943 -4.408 -17.691 1.00 87.88 109 LEU A C 1
ATOM 862 O O . LEU A 1 109 ? 4.985 -3.967 -18.171 1.00 87.88 109 LEU A O 1
ATOM 866 N N . LYS A 1 110 ? 2.785 -4.394 -18.363 1.00 89.75 110 LYS A N 1
ATOM 867 C CA . LYS A 1 110 ? 2.639 -3.745 -19.671 1.00 89.75 110 LYS A CA 1
ATOM 868 C C . LYS A 1 110 ? 3.022 -2.266 -19.590 1.00 89.75 110 LYS A C 1
ATOM 870 O O . LYS A 1 110 ? 3.856 -1.830 -20.371 1.00 89.75 110 LYS A O 1
ATOM 875 N N . ASN A 1 111 ? 2.517 -1.532 -18.598 1.00 83.62 111 ASN A N 1
ATOM 876 C CA . ASN A 1 111 ? 2.860 -0.118 -18.425 1.00 83.62 111 ASN A CA 1
ATOM 877 C C . ASN A 1 111 ? 4.366 0.093 -18.195 1.00 83.62 111 ASN A C 1
ATOM 879 O O . ASN A 1 111 ? 4.943 1.038 -18.727 1.00 83.62 111 ASN A O 1
ATOM 883 N N . VAL A 1 112 ? 5.021 -0.789 -17.430 1.00 83.00 112 VAL A N 1
ATOM 884 C CA . VAL A 1 112 ? 6.480 -0.720 -17.224 1.00 83.00 112 VAL A CA 1
ATOM 885 C C . VAL A 1 112 ? 7.236 -0.955 -18.536 1.00 83.00 112 VAL A C 1
ATOM 887 O O . VAL A 1 112 ? 8.193 -0.235 -18.813 1.00 83.00 112 VAL A O 1
ATOM 890 N N . ARG A 1 113 ? 6.798 -1.910 -19.369 1.00 87.50 113 ARG A N 1
ATOM 891 C CA . ARG A 1 113 ? 7.392 -2.149 -20.697 1.00 87.50 113 ARG A CA 1
ATOM 892 C C . ARG A 1 113 ? 7.186 -0.966 -21.641 1.00 87.50 113 ARG A C 1
ATOM 894 O O . ARG A 1 113 ? 8.139 -0.552 -22.289 1.00 87.50 113 ARG A O 1
ATOM 901 N N . ASP A 1 114 ? 5.991 -0.381 -21.661 1.00 86.31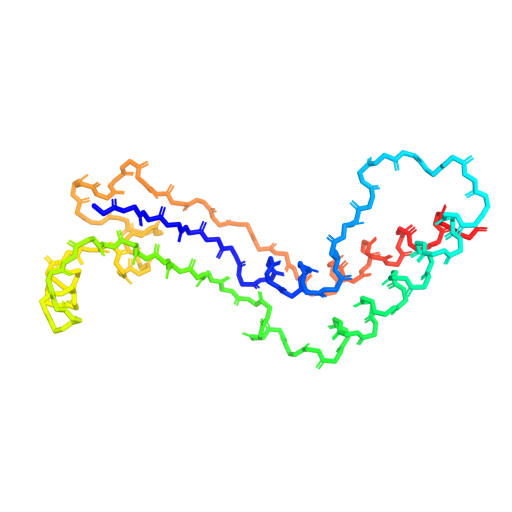 114 ASP A N 1
ATOM 902 C CA . ASP A 1 114 ? 5.687 0.797 -22.482 1.00 86.31 114 ASP A CA 1
ATOM 903 C C . ASP A 1 114 ? 6.558 2.005 -22.074 1.00 86.31 114 ASP A C 1
ATOM 905 O O . ASP A 1 114 ? 6.959 2.807 -22.916 1.00 86.31 114 ASP A O 1
ATOM 909 N N . LEU A 1 115 ? 6.887 2.139 -20.782 1.00 80.25 115 LEU A N 1
ATOM 910 C CA . LEU A 1 115 ? 7.831 3.149 -20.291 1.00 80.25 115 LEU A CA 1
ATOM 911 C C . LEU A 1 115 ? 9.279 2.846 -20.681 1.00 80.25 115 LEU A C 1
ATOM 913 O O . LEU A 1 115 ? 10.015 3.774 -21.013 1.00 80.25 115 LEU A O 1
ATOM 917 N N . LEU A 1 116 ? 9.684 1.575 -20.634 1.00 81.94 116 LEU A N 1
ATOM 918 C CA . LEU A 1 116 ? 11.016 1.145 -21.052 1.00 81.94 116 LEU A CA 1
ATOM 919 C C . LEU A 1 116 ? 11.243 1.429 -22.541 1.00 81.94 116 LEU A C 1
ATOM 921 O O . LEU A 1 116 ? 12.254 2.032 -22.871 1.00 81.94 116 LEU A O 1
ATOM 925 N N . ALA A 1 117 ? 10.274 1.105 -23.401 1.00 82.62 117 ALA A N 1
ATOM 926 C CA . ALA A 1 117 ? 10.353 1.362 -24.840 1.00 82.62 117 ALA A CA 1
ATOM 927 C C . ALA A 1 117 ? 10.494 2.857 -25.183 1.00 82.62 117 ALA A C 1
ATOM 929 O O . ALA A 1 117 ? 11.093 3.206 -26.187 1.00 82.62 117 ALA A O 1
ATOM 930 N N . LYS A 1 118 ? 9.963 3.759 -24.345 1.00 76.38 118 LYS A N 1
ATOM 931 C CA . LYS A 1 118 ? 10.129 5.219 -24.502 1.00 76.38 118 LYS A CA 1
ATOM 932 C C . LYS A 1 118 ? 11.474 5.745 -23.994 1.00 76.38 118 LYS A C 1
ATOM 934 O O . LYS A 1 118 ? 11.777 6.921 -24.191 1.00 76.38 118 LYS A O 1
ATOM 939 N N . ALA A 1 119 ? 12.205 4.939 -23.229 1.00 70.75 119 ALA A N 1
ATOM 940 C CA . ALA A 1 119 ? 13.517 5.285 -22.693 1.00 70.75 119 ALA A CA 1
ATOM 941 C C . ALA A 1 119 ? 14.670 4.764 -23.570 1.00 70.75 119 ALA A C 1
ATOM 943 O O . ALA A 1 119 ? 15.826 5.088 -23.277 1.00 70.75 119 ALA A O 1
ATOM 944 N N . GLU A 1 120 ? 14.349 3.957 -24.583 1.00 67.94 120 GLU A N 1
ATOM 945 C CA . GLU A 1 120 ? 15.231 3.500 -25.662 1.00 67.94 120 GLU A CA 1
ATOM 946 C C . GLU A 1 120 ? 15.164 4.471 -26.847 1.00 67.94 120 GLU A C 1
ATOM 948 O O . GLU A 1 120 ? 16.246 4.725 -27.422 1.00 67.94 120 GLU A O 1
#

Radius of gyration: 19.07 Å; chains: 1; bounding box: 44×30×53 Å

Foldseek 3Di:
DDKDKDFLLVVLCCVLPVPVPPDDDPDPVVLVVNLVSLVVSLVSLVPDDPVSRGDMDMDDDDDDPDPVVVCVVPVVDCRRVPVCQCPNPDPVSVVNNDDDDDDDSVNVSVVSVVVSVVSD

pLDDT: mean 86.2, std 8.8, range [54.94, 97.06]

Secondary structure (DSSP, 8-state):
-EEEEEETHHHHHHHH-TT---SPPSSHHHHHHHHHHHHHHHHHHHHS-HHHHSSEEEEEE---SSHHHHHHHHHTSGGG-HHHHHS--SGGGGGGPPPP----HHHHHHHHHHHHHTT-